Protein AF-A0A2S9G9S3-F1 (afdb_monomer_lite)

Radius of gyration: 28.98 Å; chains: 1; bounding box: 65×70×45 Å

pLDDT: mean 77.45, std 16.3, range [47.66, 96.44]

Structure (mmCIF, N/CA/C/O backbone):
data_AF-A0A2S9G9S3-F1
#
_entry.id   AF-A0A2S9G9S3-F1
#
loop_
_atom_site.group_PDB
_atom_site.id
_atom_site.type_symbol
_atom_site.label_atom_id
_atom_site.label_alt_id
_atom_site.label_comp_id
_atom_site.label_asym_id
_atom_site.label_entity_id
_ato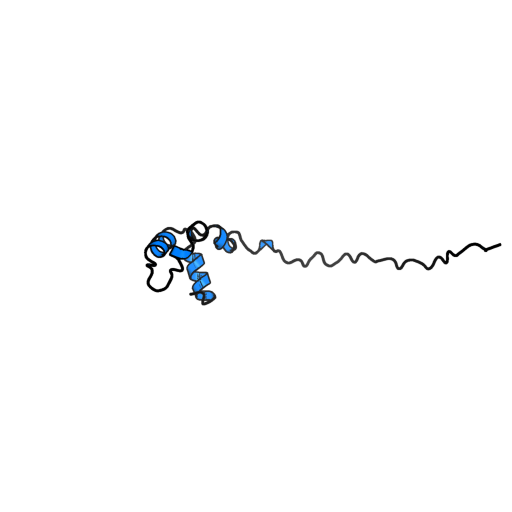m_site.label_seq_id
_atom_site.pdbx_PDB_ins_code
_atom_site.Cartn_x
_atom_site.Cartn_y
_atom_site.Cartn_z
_atom_site.occupancy
_atom_site.B_iso_or_equiv
_atom_site.auth_seq_id
_atom_site.auth_comp_id
_atom_site.auth_asym_id
_atom_site.auth_atom_id
_atom_site.pdbx_PDB_model_num
ATOM 1 N N . GLN A 1 1 ? 53.988 58.152 -5.616 1.00 47.66 1 GLN A N 1
ATOM 2 C CA . GLN A 1 1 ? 53.433 57.806 -6.940 1.00 47.66 1 GLN A CA 1
ATOM 3 C C . GLN A 1 1 ? 53.418 56.285 -7.022 1.00 47.66 1 GLN A C 1
ATOM 5 O O . GLN A 1 1 ? 54.472 55.679 -7.140 1.00 47.66 1 GLN A O 1
ATOM 10 N N . THR A 1 2 ? 52.272 55.665 -6.750 1.00 50.50 2 THR A N 1
ATOM 11 C CA . THR A 1 2 ? 52.111 54.204 -6.663 1.00 50.50 2 THR A CA 1
ATOM 12 C C . THR A 1 2 ? 51.946 53.626 -8.068 1.00 50.50 2 THR A C 1
ATOM 14 O O . THR A 1 2 ? 51.092 54.093 -8.819 1.00 50.50 2 THR A O 1
ATOM 17 N N . GLY A 1 3 ? 52.805 52.673 -8.438 1.00 57.03 3 GLY A N 1
ATOM 18 C CA . GLY A 1 3 ? 52.829 52.047 -9.764 1.00 57.03 3 GLY A CA 1
ATOM 19 C C . GLY A 1 3 ? 51.667 51.069 -10.011 1.00 57.03 3 GLY A C 1
ATOM 20 O O . GLY A 1 3 ? 50.972 50.692 -9.065 1.00 57.03 3 GLY A O 1
ATOM 21 N N . PRO A 1 4 ? 51.437 50.665 -11.274 1.00 64.56 4 PRO A N 1
ATOM 22 C CA . PRO A 1 4 ? 50.323 49.803 -11.648 1.00 64.56 4 PRO A CA 1
ATOM 23 C C . PRO A 1 4 ? 50.587 48.324 -11.331 1.00 64.56 4 PRO A C 1
ATOM 25 O O . PRO A 1 4 ? 51.703 47.816 -11.438 1.00 64.56 4 PRO A O 1
ATOM 28 N N . ILE A 1 5 ? 49.510 47.636 -10.958 1.00 53.78 5 ILE A N 1
ATOM 29 C CA . ILE A 1 5 ? 49.446 46.209 -10.645 1.00 53.78 5 ILE A CA 1
ATOM 30 C C . ILE A 1 5 ? 49.128 45.370 -11.896 1.00 53.78 5 ILE A C 1
ATOM 32 O O . ILE A 1 5 ? 48.107 45.573 -12.537 1.00 53.78 5 ILE A O 1
ATOM 36 N N . GLN A 1 6 ? 50.013 44.403 -12.162 1.00 61.84 6 GLN A N 1
ATOM 37 C CA . GLN A 1 6 ? 49.759 42.983 -12.472 1.00 61.84 6 GLN A CA 1
ATOM 38 C C . GLN A 1 6 ? 48.784 42.614 -13.605 1.00 61.84 6 GLN A C 1
ATOM 40 O O . GLN A 1 6 ? 47.583 42.828 -13.499 1.00 61.84 6 GLN A O 1
ATOM 45 N N . SER A 1 7 ? 49.265 41.831 -14.576 1.00 51.41 7 SER A N 1
ATOM 46 C CA . SER A 1 7 ? 48.482 40.728 -15.159 1.00 51.41 7 SER A CA 1
ATOM 47 C C . SER A 1 7 ? 49.419 39.702 -15.793 1.00 51.41 7 SER A C 1
ATOM 49 O O . SER A 1 7 ? 49.740 39.760 -16.977 1.00 51.41 7 SER A O 1
ATOM 51 N N . GLY A 1 8 ? 49.897 38.768 -14.968 1.00 52.88 8 GLY A N 1
ATOM 52 C CA . GLY A 1 8 ? 50.517 37.538 -15.445 1.00 52.88 8 GLY A CA 1
ATOM 53 C C . GLY A 1 8 ? 49.438 36.640 -16.039 1.00 52.88 8 GLY A C 1
ATOM 54 O O . GLY A 1 8 ? 48.614 36.092 -15.310 1.00 52.88 8 GLY A O 1
ATOM 55 N N . ALA A 1 9 ? 49.431 36.501 -17.361 1.00 56.66 9 ALA A N 1
ATOM 56 C CA . ALA A 1 9 ? 48.596 35.537 -18.059 1.00 56.66 9 ALA A CA 1
ATOM 57 C C . ALA A 1 9 ? 49.193 34.130 -17.894 1.00 56.66 9 ALA A C 1
ATOM 59 O O . ALA A 1 9 ? 49.849 33.609 -18.790 1.00 56.66 9 ALA A O 1
ATOM 60 N N . ASN A 1 10 ? 48.990 33.520 -16.725 1.00 58.97 10 ASN A N 1
ATOM 61 C CA . ASN A 1 10 ? 49.129 32.074 -16.597 1.00 58.97 10 ASN A CA 1
ATOM 62 C C . ASN A 1 10 ? 47.906 31.427 -17.250 1.00 58.97 10 ASN A C 1
ATOM 64 O O . ASN A 1 10 ? 46.766 31.708 -16.874 1.00 58.97 10 ASN A O 1
ATOM 68 N N . GLY A 1 11 ? 48.165 30.610 -18.273 1.00 60.53 11 GLY A N 1
ATOM 69 C CA . GLY A 1 11 ? 47.156 29.894 -19.043 1.00 60.53 11 GLY A CA 1
ATOM 70 C C . GLY A 1 11 ? 46.176 29.170 -18.128 1.00 60.53 11 GLY A C 1
ATOM 71 O O . GLY A 1 11 ? 46.571 28.398 -17.255 1.00 60.53 11 GLY A O 1
ATOM 72 N N . ARG A 1 12 ? 44.884 29.442 -18.320 1.00 58.75 12 ARG A N 1
ATOM 73 C CA . ARG A 1 12 ? 43.815 28.706 -17.645 1.00 58.75 12 ARG A CA 1
ATOM 74 C C . ARG A 1 12 ? 43.954 27.237 -18.063 1.00 58.75 12 ARG A C 1
ATOM 76 O O . ARG A 1 12 ? 44.020 26.989 -19.269 1.00 58.75 12 ARG A O 1
ATOM 83 N N . PRO A 1 13 ? 44.010 26.273 -17.130 1.00 59.53 13 PRO A N 1
ATOM 84 C CA . PRO A 1 13 ? 43.935 24.875 -17.512 1.00 59.53 13 PRO A CA 1
ATOM 85 C C . PRO A 1 13 ? 42.604 24.684 -18.238 1.00 59.53 13 PRO A C 1
ATOM 87 O O . PRO A 1 13 ? 41.538 25.005 -17.710 1.00 59.53 13 PRO A O 1
ATOM 90 N N . GLN A 1 14 ? 42.687 24.261 -19.495 1.00 63.06 14 GLN A N 1
ATOM 91 C CA . GLN A 1 14 ? 41.518 23.912 -20.285 1.00 63.06 14 GLN A CA 1
ATOM 92 C C . GLN A 1 14 ? 40.840 22.726 -19.597 1.00 63.06 14 GLN A C 1
ATOM 94 O O . GLN A 1 14 ? 41.398 21.632 -19.521 1.00 63.06 14 GLN A O 1
ATOM 99 N N . LEU A 1 15 ? 39.669 22.977 -19.018 1.00 64.75 15 LEU A N 1
ATOM 100 C CA . LEU A 1 15 ? 38.839 21.936 -18.439 1.00 64.75 15 LEU A CA 1
ATOM 101 C C . LEU A 1 15 ? 38.317 21.099 -19.609 1.00 64.75 15 LEU A C 1
ATOM 103 O O . LEU A 1 15 ? 37.452 21.548 -20.359 1.00 64.75 15 LEU A O 1
ATOM 107 N N . SER A 1 16 ? 38.919 19.929 -19.819 1.00 67.12 16 SER A N 1
ATOM 108 C CA . SER A 1 16 ? 38.460 18.985 -20.831 1.00 67.12 16 SER A CA 1
ATOM 109 C C . SER A 1 16 ? 37.095 18.464 -20.390 1.00 67.12 16 SER A C 1
ATOM 111 O O . SER A 1 16 ? 36.973 17.838 -19.336 1.00 67.12 16 SER A O 1
ATOM 113 N N . LEU A 1 17 ? 36.057 18.791 -21.155 1.00 64.31 17 LEU A N 1
ATOM 114 C CA . LEU A 1 17 ? 34.743 18.190 -20.999 1.00 64.31 17 LEU A CA 1
ATOM 115 C C . LEU A 1 17 ? 34.886 16.757 -21.512 1.00 64.31 17 LEU A C 1
ATOM 117 O O . LEU A 1 17 ? 34.889 16.568 -22.720 1.00 64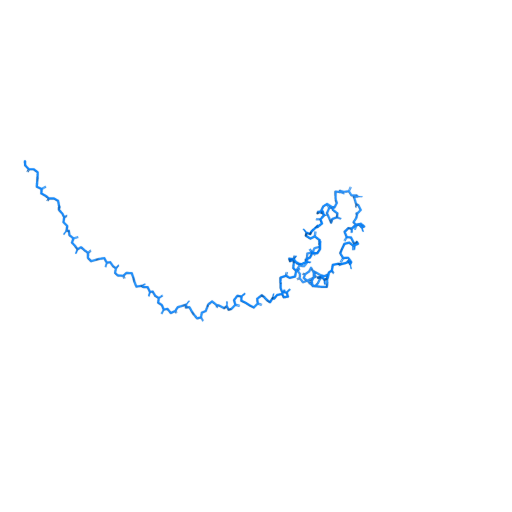.31 17 LEU A O 1
ATOM 121 N N . VAL A 1 18 ? 35.114 15.785 -20.628 1.00 62.69 18 VAL A N 1
ATOM 122 C CA . VAL A 1 18 ? 35.233 14.368 -21.004 1.00 62.69 18 VAL A CA 1
ATOM 123 C C . VAL A 1 18 ? 33.905 13.934 -21.632 1.00 62.69 18 VAL A C 1
ATOM 125 O O . VAL A 1 18 ? 32.909 13.908 -20.907 1.00 62.69 18 VAL A O 1
ATOM 128 N N . PRO A 1 19 ? 33.827 13.590 -22.929 1.00 65.06 19 PRO A N 1
ATOM 129 C CA . PRO A 1 19 ? 32.602 13.070 -23.500 1.00 65.06 19 PRO A CA 1
ATOM 130 C C . PRO A 1 19 ? 32.878 11.642 -23.951 1.00 65.06 19 PRO A C 1
ATOM 132 O O . PRO A 1 19 ? 33.267 11.453 -25.092 1.00 65.06 19 PRO A O 1
ATOM 135 N N . GLU A 1 20 ? 32.740 10.670 -23.046 1.00 58.03 20 GLU A N 1
ATOM 136 C CA . GLU A 1 20 ? 32.541 9.252 -23.409 1.00 58.03 20 GLU A CA 1
ATOM 137 C C . GLU A 1 20 ? 32.193 8.392 -22.175 1.00 58.03 20 GLU A C 1
ATOM 139 O O . GLU A 1 20 ? 32.767 7.338 -21.930 1.00 58.03 20 GLU A O 1
ATOM 144 N N . GLN A 1 21 ? 31.249 8.860 -21.349 1.00 57.59 21 GLN A N 1
ATOM 145 C CA . GLN A 1 21 ? 30.570 8.021 -20.344 1.00 57.59 21 GLN A CA 1
ATOM 146 C C . GLN A 1 21 ? 29.054 8.268 -20.356 1.00 57.59 21 GLN A C 1
ATOM 148 O O . GLN A 1 21 ? 28.421 8.333 -19.309 1.00 57.59 21 GLN A O 1
ATOM 153 N N . ILE A 1 22 ? 28.462 8.458 -21.538 1.00 56.38 22 ILE A N 1
ATOM 154 C CA . ILE A 1 22 ? 26.999 8.540 -21.698 1.00 56.38 22 ILE A CA 1
ATOM 155 C C . ILE A 1 22 ? 26.524 7.367 -22.564 1.00 56.38 22 ILE A C 1
ATOM 157 O O . ILE A 1 22 ? 25.665 7.509 -23.413 1.00 56.38 22 ILE A O 1
ATOM 161 N N . ASP A 1 23 ? 27.093 6.187 -22.331 1.00 53.56 23 ASP A N 1
ATOM 162 C CA . ASP A 1 23 ? 26.593 4.914 -22.871 1.00 53.56 23 ASP A CA 1
ATOM 163 C C . ASP A 1 23 ? 26.574 3.840 -21.763 1.00 53.56 23 ASP A C 1
ATOM 165 O O . ASP A 1 23 ? 26.697 2.642 -22.002 1.00 53.56 23 ASP A O 1
ATOM 169 N N . SER A 1 24 ? 26.484 4.263 -20.496 1.00 57.94 24 SER A N 1
ATOM 170 C CA . SER A 1 24 ? 26.305 3.378 -19.330 1.00 57.94 24 SER A CA 1
ATOM 171 C C . SER A 1 24 ? 25.536 4.055 -18.196 1.00 57.94 24 SER A C 1
ATOM 173 O O . SER A 1 24 ? 25.767 3.789 -17.021 1.00 57.94 24 SER A O 1
ATOM 175 N N . PHE A 1 25 ? 24.571 4.905 -18.540 1.00 56.28 25 PHE A N 1
ATOM 176 C CA . PHE A 1 25 ? 23.384 4.999 -17.701 1.00 56.28 25 PHE A CA 1
ATOM 177 C C . PHE A 1 25 ? 22.509 3.844 -18.160 1.00 56.28 25 PHE A C 1
ATOM 179 O O . PHE A 1 25 ? 21.801 3.954 -19.159 1.00 56.28 25 PHE A O 1
ATOM 186 N N . GLY A 1 26 ? 22.694 2.687 -17.512 1.00 55.72 26 GLY A N 1
ATOM 187 C CA . GLY A 1 26 ? 21.790 1.558 -17.669 1.00 55.72 26 GLY A CA 1
ATOM 188 C C . GLY A 1 26 ? 20.370 2.096 -17.607 1.00 55.72 26 GLY A C 1
ATOM 189 O O . GLY A 1 26 ? 20.065 2.908 -16.739 1.00 55.72 26 GLY A O 1
ATOM 190 N N . ASN A 1 27 ? 19.587 1.730 -18.611 1.00 60.41 27 ASN A N 1
ATOM 191 C CA . ASN A 1 27 ? 18.195 2.083 -18.793 1.00 60.41 27 ASN A CA 1
ATOM 192 C C . ASN A 1 27 ? 17.437 2.002 -17.452 1.00 60.41 27 ASN A C 1
ATOM 194 O O . ASN A 1 27 ? 16.939 0.946 -17.086 1.00 60.41 27 ASN A O 1
ATOM 198 N N . ASP A 1 28 ? 17.336 3.130 -16.744 1.00 52.59 28 ASP A N 1
ATOM 199 C CA . ASP A 1 28 ? 16.492 3.333 -15.553 1.00 52.59 28 ASP A CA 1
ATOM 200 C C . ASP A 1 28 ? 14.998 3.166 -15.897 1.00 52.59 28 ASP A C 1
ATOM 202 O O . ASP A 1 28 ? 14.123 3.203 -15.048 1.00 52.59 28 ASP A O 1
ATOM 206 N N . SER A 1 29 ? 14.694 2.932 -17.176 1.00 56.78 29 SER A N 1
ATOM 207 C CA . SER A 1 29 ? 13.377 2.564 -17.686 1.00 56.78 29 SER A CA 1
ATOM 208 C C . SER A 1 29 ? 13.053 1.067 -17.539 1.00 56.78 29 SER A C 1
ATOM 210 O O . SER A 1 29 ? 12.034 0.638 -18.068 1.00 56.78 29 SER A O 1
ATOM 212 N N . ASP A 1 30 ? 13.910 0.268 -16.885 1.00 56.34 30 ASP A N 1
ATOM 213 C CA . ASP A 1 30 ? 13.650 -1.154 -16.578 1.00 56.34 30 ASP A CA 1
ATOM 214 C C . ASP A 1 30 ? 12.975 -1.364 -15.211 1.00 56.34 30 ASP A C 1
ATOM 216 O O . ASP A 1 30 ? 12.651 -2.489 -14.855 1.00 56.34 30 ASP A O 1
ATOM 220 N N . LEU A 1 31 ? 12.702 -0.292 -14.455 1.00 56.88 31 LEU A N 1
ATOM 221 C CA . LEU A 1 31 ? 11.638 -0.341 -13.452 1.00 56.88 31 LEU A CA 1
ATOM 222 C C . LEU A 1 31 ? 10.324 -0.152 -14.202 1.00 56.88 31 LEU A C 1
ATOM 224 O O . LEU A 1 31 ? 9.864 0.965 -14.448 1.00 56.88 31 LEU A O 1
ATOM 228 N N . SER A 1 32 ? 9.790 -1.273 -14.665 1.00 63.88 32 SER A N 1
ATOM 229 C CA . SER A 1 32 ? 8.546 -1.342 -15.421 1.00 63.88 32 SER A CA 1
ATOM 230 C C . SER A 1 32 ? 7.404 -0.623 -14.679 1.00 63.88 32 SER A C 1
ATOM 232 O O . SER A 1 32 ? 7.440 -0.442 -13.463 1.00 63.88 32 SER A O 1
ATOM 234 N N . GLU A 1 33 ? 6.342 -0.205 -15.373 1.00 64.38 33 GLU A N 1
ATOM 235 C CA . GLU A 1 33 ? 5.128 0.319 -14.708 1.00 64.38 33 GLU A CA 1
ATOM 236 C C . GLU A 1 33 ? 4.537 -0.692 -13.694 1.00 64.38 33 GLU A C 1
ATOM 238 O O . GLU A 1 33 ? 3.798 -0.319 -12.778 1.00 64.38 33 GLU A O 1
ATOM 243 N N . GLU A 1 34 ? 4.899 -1.974 -13.823 1.00 65.00 34 GLU A N 1
ATOM 244 C CA . GLU A 1 34 ? 4.613 -3.023 -12.848 1.00 65.00 34 GLU A CA 1
ATOM 245 C C . GLU A 1 34 ? 5.388 -2.810 -11.533 1.00 65.00 34 GLU A C 1
ATOM 247 O O . GLU A 1 34 ? 4.792 -2.938 -10.467 1.00 65.00 34 GLU A O 1
ATOM 252 N N . ASP A 1 35 ? 6.647 -2.363 -11.557 1.00 72.31 35 ASP A N 1
ATOM 253 C CA . ASP A 1 35 ? 7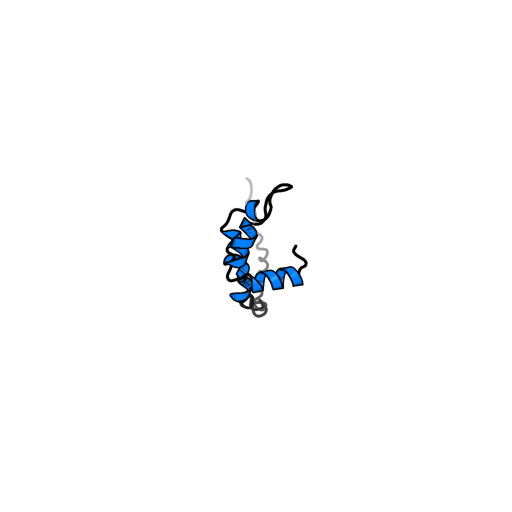.433 -2.057 -10.347 1.00 72.31 35 ASP A CA 1
ATOM 254 C C . ASP A 1 35 ? 6.876 -0.869 -9.536 1.00 72.31 35 ASP A C 1
ATOM 256 O O . ASP A 1 35 ? 7.093 -0.778 -8.327 1.00 72.31 35 ASP A O 1
ATOM 260 N N . GLN A 1 36 ? 6.076 0.006 -10.157 1.00 86.56 36 GLN A N 1
ATOM 261 C CA . GLN A 1 36 ? 5.421 1.161 -9.513 1.00 86.56 36 GLN A CA 1
ATOM 262 C C . GLN A 1 36 ? 4.066 0.818 -8.861 1.00 86.56 36 GLN A C 1
ATOM 264 O O . GLN A 1 36 ? 3.269 1.697 -8.526 1.00 86.56 36 GLN A O 1
ATOM 269 N N . TRP A 1 37 ? 3.774 -0.466 -8.634 1.00 91.44 37 TRP A N 1
ATOM 270 C CA . TRP A 1 37 ? 2.514 -0.929 -8.035 1.00 91.44 37 TRP A CA 1
ATOM 271 C C . TRP A 1 37 ? 2.171 -0.267 -6.690 1.00 91.44 37 TRP A C 1
ATOM 273 O O . TRP A 1 37 ? 0.994 -0.126 -6.354 1.00 91.44 37 TRP A O 1
ATOM 283 N N . GLN A 1 38 ? 3.177 0.171 -5.931 1.00 91.94 38 GLN A N 1
ATOM 284 C CA . GLN A 1 38 ? 3.003 0.821 -4.629 1.00 91.94 38 GLN A CA 1
ATOM 285 C C . GLN A 1 38 ? 2.182 2.114 -4.732 1.00 91.94 38 GLN A C 1
ATOM 287 O O . GLN A 1 38 ? 1.351 2.382 -3.865 1.00 91.94 38 GLN A O 1
ATOM 292 N N . GLU A 1 39 ? 2.337 2.878 -5.817 1.00 90.12 39 GLU A N 1
ATOM 293 C CA . GLU A 1 39 ? 1.609 4.136 -6.038 1.00 90.12 39 GLU A CA 1
ATOM 294 C C . GLU A 1 39 ? 0.113 3.912 -6.305 1.00 90.12 39 GLU A C 1
ATOM 296 O O . GLU A 1 39 ? -0.719 4.780 -6.035 1.00 90.12 39 GLU A O 1
ATOM 301 N N . ARG A 1 40 ? -0.246 2.720 -6.795 1.00 91.62 40 ARG A N 1
ATOM 302 C CA . ARG A 1 40 ? -1.631 2.307 -7.064 1.00 91.62 40 ARG A CA 1
ATOM 303 C C . ARG A 1 40 ? -2.292 1.611 -5.873 1.00 91.62 40 ARG A C 1
ATOM 305 O O . ARG A 1 40 ? -3.477 1.278 -5.924 1.00 91.62 40 ARG A O 1
ATOM 312 N N . ALA A 1 41 ? -1.561 1.386 -4.783 1.00 94.62 41 ALA A N 1
ATOM 313 C CA . ALA A 1 41 ? -2.090 0.692 -3.623 1.00 94.62 41 ALA A CA 1
ATOM 314 C C . ALA A 1 41 ? -3.189 1.512 -2.922 1.00 94.62 41 ALA A C 1
ATOM 316 O O . ALA A 1 41 ? -2.984 2.652 -2.506 1.00 94.62 41 ALA A O 1
ATOM 317 N N . LEU A 1 42 ? -4.366 0.907 -2.723 1.00 94.56 42 LEU A N 1
ATOM 318 C CA . LEU A 1 42 ? -5.483 1.561 -2.027 1.00 94.56 42 LEU A CA 1
ATOM 319 C C . LEU A 1 42 ? -5.150 1.913 -0.571 1.00 94.56 42 LEU A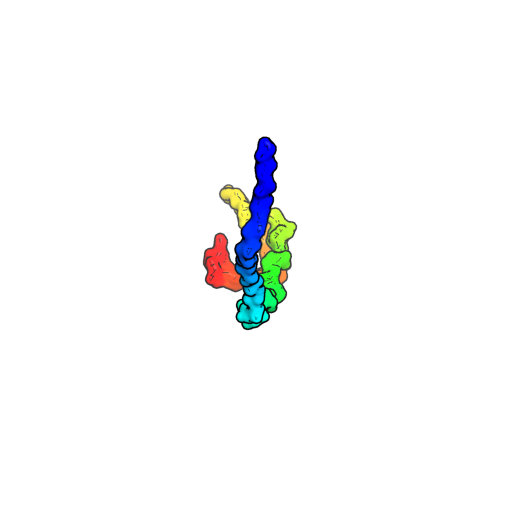 C 1
ATOM 321 O O . LEU A 1 42 ? -5.718 2.860 -0.037 1.00 94.56 42 LEU A O 1
ATOM 325 N N . CYS A 1 43 ? -4.234 1.180 0.073 1.00 93.44 43 CYS A N 1
ATOM 326 C CA . CYS A 1 43 ? -3.839 1.450 1.456 1.00 93.44 43 CYS A CA 1
ATOM 327 C C . CYS A 1 43 ? -3.245 2.857 1.630 1.00 93.44 43 CYS A C 1
ATOM 329 O O . CYS A 1 43 ? -3.568 3.523 2.611 1.00 93.44 43 CYS A O 1
ATOM 331 N N . ALA A 1 44 ? -2.474 3.346 0.653 1.00 91.62 44 ALA A N 1
ATOM 332 C CA . ALA A 1 44 ? -1.874 4.682 0.675 1.00 91.62 44 ALA A CA 1
ATOM 333 C C . ALA A 1 44 ? -2.914 5.817 0.615 1.00 91.62 44 ALA A C 1
ATOM 335 O O . ALA A 1 44 ? -2.620 6.954 0.972 1.00 91.62 44 ALA A O 1
ATOM 336 N N . GLN A 1 45 ? -4.138 5.509 0.180 1.00 90.81 45 GLN A N 1
ATOM 337 C CA . GLN A 1 45 ? -5.251 6.456 0.068 1.00 90.81 45 GLN A CA 1
ATOM 338 C C . GLN A 1 45 ? -6.197 6.403 1.278 1.00 90.81 45 GLN A C 1
ATOM 340 O O . GLN A 1 45 ? -7.208 7.105 1.313 1.00 90.81 45 GLN A O 1
ATOM 345 N N . THR A 1 46 ? -5.904 5.548 2.256 1.00 91.06 46 THR A N 1
ATOM 346 C CA . THR A 1 46 ? -6.738 5.320 3.439 1.00 91.06 46 THR A CA 1
ATOM 347 C C . THR A 1 46 ? -5.996 5.679 4.718 1.00 91.06 46 THR A C 1
ATOM 349 O O . THR A 1 46 ? -4.803 5.968 4.700 1.00 91.06 46 THR A O 1
ATOM 352 N N . ASP A 1 47 ? -6.716 5.680 5.837 1.00 91.06 47 ASP A N 1
ATOM 353 C CA . ASP A 1 47 ? -6.138 6.033 7.126 1.00 91.06 47 ASP A CA 1
ATOM 354 C C . ASP A 1 47 ? -5.087 4.994 7.588 1.00 91.06 47 ASP A C 1
ATOM 356 O O . ASP A 1 47 ? -5.396 3.795 7.640 1.00 91.06 47 ASP A O 1
ATOM 360 N N . PRO A 1 48 ? -3.856 5.417 7.938 1.00 88.75 48 PRO A N 1
ATOM 361 C CA . PRO A 1 48 ? -2.801 4.503 8.362 1.00 88.75 48 PRO A CA 1
ATOM 362 C C . PRO A 1 48 ? -3.079 3.832 9.718 1.00 88.75 48 PRO A C 1
ATOM 364 O O . PRO A 1 48 ? -2.610 2.712 9.931 1.00 88.75 48 PRO A O 1
ATOM 367 N N . GLU A 1 49 ? -3.878 4.425 10.615 1.00 88.00 49 GLU A N 1
ATOM 368 C CA . GLU A 1 49 ? -4.262 3.789 11.887 1.00 88.00 49 GLU A CA 1
ATOM 369 C C . GLU A 1 49 ? -5.122 2.540 11.663 1.00 88.00 49 GLU A C 1
ATOM 371 O O . GLU A 1 49 ? -5.106 1.618 12.482 1.00 88.00 49 GLU A O 1
ATOM 376 N N . ALA A 1 50 ? -5.843 2.449 10.539 1.00 88.00 50 ALA A N 1
ATOM 377 C CA . ALA A 1 50 ? -6.603 1.245 10.205 1.00 88.00 50 ALA A CA 1
ATOM 378 C C . ALA A 1 50 ? -5.685 0.027 9.991 1.00 88.00 50 ALA A C 1
ATOM 380 O O . ALA A 1 50 ? -6.079 -1.103 10.303 1.00 88.00 50 ALA A O 1
ATOM 381 N N . PHE A 1 51 ? -4.479 0.261 9.461 1.00 88.00 51 PHE A N 1
ATOM 382 C CA . PHE A 1 51 ? -3.459 -0.754 9.183 1.00 88.00 51 PHE A CA 1
ATOM 383 C C . PHE A 1 51 ? -2.527 -0.978 10.374 1.00 88.00 51 PHE A C 1
ATOM 385 O O . PHE A 1 51 ? -2.120 -2.115 10.615 1.00 88.00 51 PHE A O 1
ATOM 392 N N . PHE A 1 52 ? -2.271 0.068 11.160 1.00 88.56 52 PHE A N 1
ATOM 393 C CA . PHE A 1 52 ? -1.391 0.034 12.326 1.00 88.56 52 PHE A CA 1
ATOM 394 C C . PHE A 1 52 ? -2.113 0.526 13.590 1.00 88.56 52 PHE A C 1
ATOM 396 O O . PHE A 1 52 ? -1.774 1.582 14.125 1.00 88.56 52 PHE A O 1
ATOM 403 N N . PRO A 1 53 ? -3.116 -0.218 14.090 1.00 85.69 53 PRO A N 1
ATOM 404 C CA . PRO A 1 53 ? -3.870 0.205 15.259 1.00 85.69 53 PRO A CA 1
ATOM 405 C C . PRO A 1 53 ? -3.009 0.210 16.527 1.00 85.69 53 PRO A C 1
ATOM 407 O O . PRO A 1 53 ? -2.199 -0.695 16.758 1.00 85.69 53 PRO A O 1
ATOM 410 N N . GLU A 1 54 ? -3.265 1.169 17.418 1.00 85.25 54 GLU A N 1
ATOM 411 C CA . GLU A 1 54 ? -2.736 1.123 18.781 1.00 85.25 54 GLU A CA 1
ATOM 412 C C . GLU A 1 54 ? -3.214 -0.143 19.521 1.00 85.25 54 GLU A C 1
ATOM 414 O O . GLU A 1 54 ? -4.233 -0.751 19.177 1.00 85.25 54 GLU A O 1
ATOM 419 N N . LYS A 1 55 ? -2.445 -0.586 20.528 1.00 81.00 55 LYS A N 1
ATOM 420 C CA . LYS A 1 55 ? -2.588 -1.900 21.187 1.00 81.00 55 LYS A CA 1
ATOM 421 C C . LYS A 1 55 ? -4.051 -2.301 21.433 1.00 81.00 55 LYS A C 1
ATOM 423 O O . LYS A 1 55 ? -4.709 -1.773 22.322 1.00 81.00 55 LYS A O 1
ATOM 428 N N . GLY A 1 56 ? -4.506 -3.318 20.697 1.00 77.31 56 GLY A N 1
ATOM 429 C CA . GLY A 1 56 ? -5.844 -3.905 20.838 1.00 77.31 56 GLY A CA 1
ATOM 430 C C . GLY A 1 56 ? -6.893 -3.380 19.854 1.00 77.31 56 GLY A C 1
ATOM 431 O O . GLY A 1 56 ? -8.032 -3.843 19.899 1.00 77.31 56 GLY A O 1
ATOM 432 N N . GLY A 1 57 ? -6.535 -2.461 18.955 1.00 81.25 57 GLY A N 1
ATOM 433 C CA . GLY A 1 57 ? -7.416 -2.033 17.875 1.00 81.25 57 GLY A CA 1
ATOM 434 C C . GLY A 1 57 ? -7.618 -3.112 16.805 1.00 81.25 57 GLY A C 1
ATOM 435 O O . GLY A 1 57 ? -6.868 -4.081 16.674 1.00 81.25 57 GLY A O 1
ATOM 436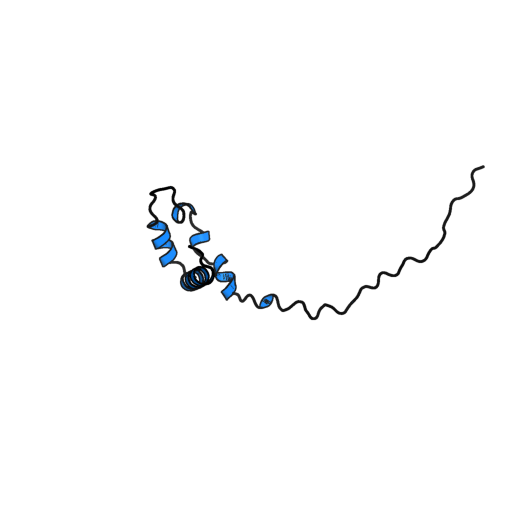 N N . SER A 1 58 ? -8.705 -2.968 16.054 1.00 85.75 58 SER A N 1
ATOM 437 C CA . SER A 1 58 ? -9.184 -3.986 15.122 1.00 85.75 58 SER A CA 1
ATOM 438 C C . SER A 1 58 ? -8.633 -3.762 13.712 1.00 85.75 58 SER A C 1
ATOM 440 O O . SER A 1 58 ? -9.026 -2.813 13.043 1.00 85.75 58 SER A O 1
ATOM 442 N N . THR A 1 59 ? -7.877 -4.728 13.185 1.00 89.00 59 THR A N 1
ATOM 443 C CA . THR A 1 59 ? -7.399 -4.756 11.782 1.00 89.00 59 THR A CA 1
ATOM 444 C C . THR A 1 59 ? -8.483 -5.143 10.766 1.00 89.00 59 THR A C 1
ATOM 446 O O . THR A 1 59 ? -8.212 -5.393 9.590 1.00 89.00 59 THR A O 1
ATOM 449 N N . ARG A 1 60 ? -9.747 -5.226 11.202 1.00 91.31 60 ARG A N 1
ATOM 450 C CA . ARG A 1 60 ? -10.874 -5.660 10.364 1.00 91.31 60 ARG A CA 1
ATOM 451 C C . ARG A 1 60 ? -11.143 -4.704 9.201 1.00 91.31 60 ARG A C 1
ATOM 453 O O . ARG A 1 60 ? -11.570 -5.168 8.147 1.00 91.31 60 A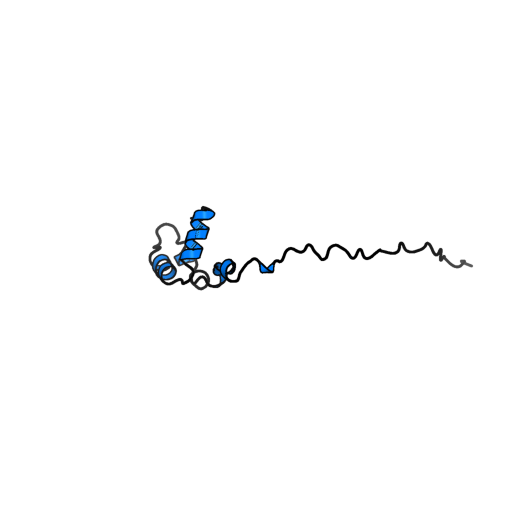RG A O 1
ATOM 460 N N . GLU A 1 61 ? -10.877 -3.411 9.387 1.00 91.38 61 GLU A N 1
ATOM 461 C CA . GLU A 1 61 ? -11.003 -2.402 8.331 1.00 91.38 61 GLU A CA 1
ATOM 462 C C . GLU A 1 61 ? -9.878 -2.532 7.301 1.00 91.38 61 GLU A C 1
ATOM 464 O O . GLU A 1 61 ? -10.159 -2.749 6.123 1.00 91.38 61 GLU A O 1
ATOM 469 N N . ALA A 1 62 ? -8.616 -2.545 7.748 1.00 92.50 62 ALA A N 1
ATOM 470 C CA . ALA A 1 62 ? -7.465 -2.778 6.875 1.00 92.50 62 ALA A CA 1
ATOM 471 C C . ALA A 1 62 ? -7.602 -4.060 6.054 1.00 92.50 62 ALA A C 1
ATOM 473 O O . ALA A 1 62 ? -7.320 -4.069 4.858 1.00 92.50 62 ALA A O 1
ATOM 474 N N . LYS A 1 63 ? -8.114 -5.142 6.657 1.00 92.75 63 LYS A N 1
ATOM 475 C CA . LYS A 1 63 ? -8.339 -6.397 5.934 1.00 92.75 63 LYS A CA 1
ATOM 476 C C . LYS A 1 63 ? -9.358 -6.247 4.802 1.00 92.75 63 LYS A C 1
ATOM 478 O O . LYS A 1 63 ? -9.170 -6.860 3.754 1.00 92.75 63 LYS A O 1
ATOM 483 N N . ARG A 1 64 ? -10.414 -5.447 4.984 1.00 94.44 64 ARG A N 1
ATOM 484 C CA . ARG A 1 64 ? -11.395 -5.171 3.923 1.00 94.44 64 ARG A CA 1
ATOM 485 C C . ARG A 1 64 ? -10.761 -4.359 2.793 1.00 94.44 64 ARG A C 1
ATOM 487 O O . ARG A 1 64 ? -10.933 -4.721 1.635 1.00 94.44 64 ARG A O 1
ATOM 494 N N . ILE A 1 65 ? -10.010 -3.312 3.133 1.00 94.56 65 ILE A N 1
ATOM 495 C CA . ILE A 1 65 ? -9.325 -2.450 2.157 1.00 94.56 65 ILE A CA 1
ATOM 496 C C . ILE A 1 65 ? -8.311 -3.268 1.349 1.00 94.56 65 ILE A C 1
ATOM 498 O O . ILE A 1 65 ? -8.340 -3.257 0.122 1.00 94.56 65 ILE A O 1
ATOM 502 N N . CYS A 1 66 ? -7.474 -4.055 2.029 1.00 95.19 66 CYS A N 1
ATOM 503 C CA . CYS A 1 66 ? -6.485 -4.930 1.402 1.00 95.19 66 CYS A CA 1
ATOM 504 C C . CYS A 1 66 ? -7.131 -5.932 0.430 1.00 95.19 66 CYS A C 1
ATOM 506 O O . CYS A 1 66 ? -6.600 -6.171 -0.649 1.00 95.19 66 CYS A O 1
ATOM 508 N N . GLN A 1 67 ? -8.300 -6.489 0.766 1.00 94.38 67 GLN A N 1
ATOM 509 C CA . GLN A 1 67 ? -9.022 -7.418 -0.113 1.00 94.38 67 GLN A CA 1
ATOM 510 C C . GLN A 1 67 ? -9.570 -6.776 -1.393 1.00 94.38 67 GLN A C 1
ATOM 512 O O . GLN A 1 67 ? -9.759 -7.496 -2.369 1.00 94.38 67 GLN A O 1
ATOM 517 N N . GLY A 1 68 ? -9.835 -5.468 -1.391 1.00 94.62 68 GLY A N 1
ATOM 518 C CA . GLY A 1 68 ? -10.284 -4.726 -2.572 1.00 94.62 68 GLY A CA 1
ATOM 519 C C . GLY A 1 68 ? -9.153 -4.083 -3.379 1.00 94.62 68 GLY A C 1
ATOM 520 O O . GLY A 1 68 ? -9.433 -3.435 -4.382 1.00 94.62 68 GLY A O 1
ATOM 521 N N . CYS A 1 69 ? -7.899 -4.219 -2.939 1.00 96.44 69 CYS A N 1
ATOM 522 C CA . CYS A 1 69 ? -6.745 -3.596 -3.578 1.00 96.44 69 CYS A CA 1
ATOM 523 C C . CYS A 1 69 ? -6.315 -4.383 -4.824 1.00 96.44 69 CYS A C 1
ATOM 525 O O . CYS A 1 69 ? -6.031 -5.576 -4.730 1.00 96.44 69 CYS A O 1
ATOM 527 N N . GLU A 1 70 ? -6.227 -3.718 -5.977 1.00 94.75 70 GLU A N 1
ATOM 528 C CA . GLU A 1 70 ? -5.849 -4.355 -7.250 1.00 94.75 70 GLU A CA 1
ATOM 529 C C . GLU A 1 70 ? -4.402 -4.871 -7.276 1.00 94.75 70 GLU A C 1
ATOM 531 O O . GLU A 1 70 ? -4.114 -5.861 -7.937 1.00 94.75 70 GLU A O 1
ATOM 536 N N . VAL A 1 71 ? -3.499 -4.251 -6.511 1.00 95.50 71 VAL A N 1
ATOM 537 C CA . VAL A 1 71 ? -2.074 -4.623 -6.435 1.00 95.50 71 VAL A CA 1
ATOM 538 C C . VAL A 1 71 ? -1.762 -5.595 -5.294 1.00 95.50 71 VAL A C 1
ATOM 540 O O . VAL A 1 71 ? -0.604 -5.785 -4.931 1.00 95.50 71 VAL A O 1
ATOM 543 N N . LYS A 1 72 ? -2.784 -6.208 -4.683 1.00 94.50 72 LYS A N 1
ATOM 544 C CA . LYS A 1 72 ? -2.620 -7.079 -3.509 1.00 94.50 72 LYS A CA 1
ATOM 545 C C . LYS A 1 72 ? -1.647 -8.234 -3.754 1.00 94.50 72 LYS A C 1
ATOM 547 O O . LYS A 1 72 ? -0.873 -8.556 -2.857 1.00 94.50 72 LYS A O 1
ATOM 552 N N . ASP A 1 73 ? -1.695 -8.852 -4.930 1.00 94.12 73 ASP A N 1
ATOM 553 C CA . ASP A 1 73 ? -0.848 -10.007 -5.238 1.00 94.12 73 ASP A CA 1
ATOM 554 C C . ASP A 1 73 ? 0.632 -9.599 -5.331 1.00 94.12 73 ASP A C 1
ATOM 556 O O . ASP A 1 73 ? 1.478 -10.239 -4.712 1.00 94.12 73 ASP A O 1
ATOM 560 N N . MET A 1 74 ? 0.925 -8.462 -5.974 1.00 93.69 74 MET A N 1
ATOM 561 C CA . MET A 1 74 ? 2.276 -7.884 -6.047 1.00 93.69 74 MET A CA 1
ATOM 562 C C . MET A 1 74 ? 2.789 -7.474 -4.661 1.00 93.69 74 MET A C 1
ATOM 564 O O . MET A 1 74 ? 3.918 -7.779 -4.288 1.00 93.69 74 MET A O 1
ATOM 568 N N . CYS A 1 75 ? 1.924 -6.840 -3.863 1.00 93.88 75 CYS A N 1
ATOM 569 C CA . CYS A 1 75 ? 2.218 -6.453 -2.486 1.00 93.88 75 CYS A CA 1
ATOM 570 C C . CYS A 1 75 ? 2.574 -7.663 -1.611 1.00 93.88 75 CYS A C 1
ATOM 572 O O . CYS A 1 75 ? 3.534 -7.616 -0.845 1.00 93.88 75 CYS A O 1
ATOM 574 N N . LEU A 1 76 ? 1.825 -8.763 -1.746 1.00 93.12 76 LEU A N 1
ATOM 575 C CA . LEU A 1 76 ? 2.083 -9.999 -1.013 1.00 93.12 76 LEU A CA 1
ATOM 576 C C . LEU A 1 76 ? 3.399 -10.649 -1.444 1.00 93.12 76 LEU A C 1
ATOM 578 O O . LEU A 1 76 ? 4.160 -11.095 -0.591 1.00 93.12 76 LEU A O 1
ATOM 582 N N . GLU A 1 77 ? 3.663 -10.709 -2.746 1.00 92.75 77 GLU A N 1
ATOM 583 C CA . GLU A 1 77 ? 4.900 -11.282 -3.274 1.00 92.75 77 GLU A CA 1
ATOM 584 C C . GLU A 1 77 ? 6.124 -10.497 -2.792 1.00 92.75 77 GLU A C 1
ATOM 586 O O . GLU A 1 77 ? 7.072 -11.090 -2.274 1.00 92.75 77 GLU A O 1
ATOM 591 N N . TYR A 1 78 ? 6.056 -9.163 -2.837 1.00 92.12 78 TYR A N 1
ATOM 592 C CA . TYR A 1 78 ? 7.095 -8.292 -2.298 1.00 92.12 78 TYR A CA 1
ATOM 593 C C . TYR A 1 78 ? 7.294 -8.492 -0.789 1.00 92.12 78 TYR A C 1
ATOM 595 O O . TYR A 1 78 ? 8.427 -8.656 -0.339 1.00 92.12 78 TYR A O 1
ATOM 603 N N . ALA A 1 79 ? 6.210 -8.521 -0.008 1.00 93.56 79 ALA A N 1
ATOM 604 C CA . ALA A 1 79 ? 6.272 -8.719 1.439 1.00 93.56 79 ALA A CA 1
ATOM 605 C C . ALA A 1 79 ? 6.923 -10.060 1.814 1.00 93.56 79 ALA A C 1
ATOM 607 O O . ALA A 1 79 ? 7.730 -10.124 2.738 1.00 93.56 79 ALA A O 1
ATOM 608 N N . LEU A 1 80 ? 6.614 -11.128 1.071 1.00 92.25 80 LEU A N 1
ATOM 609 C CA . LEU A 1 80 ? 7.214 -12.448 1.272 1.00 92.25 80 LEU A CA 1
ATOM 610 C C . LEU A 1 80 ? 8.684 -12.500 0.844 1.00 92.25 80 LEU A C 1
ATOM 612 O O . LEU A 1 80 ? 9.468 -13.198 1.480 1.00 92.25 80 LEU A O 1
ATOM 616 N N . ALA A 1 81 ? 9.059 -11.786 -0.218 1.00 93.12 81 ALA A N 1
ATOM 617 C CA . ALA A 1 81 ? 10.439 -11.728 -0.692 1.00 93.12 81 ALA A CA 1
ATOM 618 C C . ALA A 1 81 ? 11.355 -10.892 0.221 1.00 93.12 81 ALA A C 1
ATOM 620 O O . ALA A 1 81 ? 12.549 -11.179 0.302 1.00 93.12 81 ALA A O 1
ATOM 621 N N . ASN A 1 82 ? 10.805 -9.875 0.897 1.00 91.69 82 ASN A N 1
ATOM 622 C CA . ASN A 1 82 ? 11.555 -8.913 1.717 1.00 91.69 82 ASN A CA 1
ATOM 623 C C . ASN A 1 82 ? 11.323 -9.064 3.233 1.00 91.69 82 ASN A C 1
ATOM 625 O O . ASN A 1 82 ? 11.852 -8.269 4.006 1.00 91.69 82 ASN A O 1
ATOM 629 N N . ASP A 1 83 ? 10.547 -10.064 3.667 1.00 90.06 83 ASP A N 1
ATOM 630 C CA . ASP A 1 83 ? 10.163 -10.278 5.072 1.00 90.06 83 ASP A CA 1
ATOM 631 C C . ASP A 1 83 ? 9.490 -9.045 5.730 1.00 90.06 83 ASP A C 1
ATOM 633 O O . ASP A 1 83 ? 9.617 -8.804 6.935 1.00 90.06 83 ASP A O 1
ATOM 637 N N . GLU A 1 84 ? 8.730 -8.264 4.955 1.00 83.06 84 GLU A N 1
ATOM 638 C CA . GLU A 1 84 ? 7.968 -7.120 5.472 1.00 83.06 84 GLU A CA 1
ATOM 639 C C . GLU A 1 84 ? 6.616 -7.591 6.028 1.00 83.06 84 GLU A C 1
ATOM 641 O O . GLU A 1 84 ? 5.742 -8.050 5.289 1.00 83.06 84 GLU A O 1
ATOM 646 N N . ARG A 1 85 ? 6.456 -7.520 7.356 1.00 66.69 85 ARG A N 1
ATOM 647 C CA . ARG A 1 85 ? 5.304 -8.060 8.094 1.00 66.69 85 ARG A CA 1
ATOM 648 C C . ARG A 1 85 ? 4.582 -7.024 8.943 1.00 66.69 85 ARG A C 1
ATOM 650 O O . ARG A 1 85 ? 5.273 -6.277 9.669 1.00 66.69 85 ARG A O 1
#

Foldseek 3Di:
DDDDDDDDPDDDPPPPPDPDPPPPPPPPPVCDVLVVLVVQFQCVVDDVCCVVPDPPDDVPSVVVSLVPTPCNVVVVVVCVVPVPD

Sequence (85 aa):
QTGPIQSGANGRPQLSLVPEQIDSFGNDSDLSEEDQWQERALCAQTDPEAFFPEKGGSTREAKRICQGCEVKDMCLEYALANDER

Secondary structure (DSSP, 8-state):
-PPPP----PPPP---------S-S--GGGS-TTTTGGGG-GGGGS-HHHHS-STT--THHHHHHHHT-TTHHHHHHHHHHHT--